Protein AF-A0A921AXF1-F1 (afdb_monomer_lite)

Foldseek 3Di:
DVLVVLVVLLVLLLVQLAVDFDKFFFADLVRDTHFIWTWHQDVNWTWIAGPVRDTQDIHDSVLSVQLVVVLVCVNVVDDCLVVNCVSGVCCRVVNRSSCVRPVVVVCVVVVPPDDD

pLDDT: mean 80.44, std 13.71, range [34.41, 91.25]

Radius of gyration: 13.66 Å; chains: 1; bounding box: 32×37×26 Å

Sequence (116 aa):
METQELREIWNEIKKFVELNPGWYRTRLKDGQSGVPFKAENIRGRIRITIRSGKIIGYLKDDDFLALYPLYLRREKGEAVSGEAGKVNWRPIYFWGLIFWAYVRKRKPEMQAASPC

Secondary structure (DSSP, 8-state):
-HHHHHHHHHHHHHHHHHHS-EEEEEE-TTS-EEEEEEEEEETTEEEEEETTS-EEEEE-HHHHHHHHHHHHHHHTT---HHHHHHH-S-HHHHHHHHIIIIIHHH-GGGGSS---

Organism: NCBI:txid1903261

Structure (mmCIF, N/CA/C/O backbone):
data_AF-A0A921AXF1-F1
#
_entry.id   AF-A0A921AXF1-F1
#
loop_
_atom_site.group_PDB
_atom_site.id
_atom_site.type_sym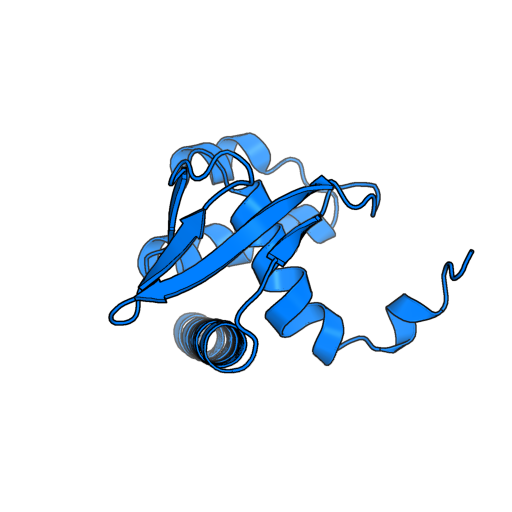bol
_atom_site.label_atom_id
_atom_site.label_alt_id
_atom_site.label_comp_id
_atom_site.label_asym_id
_atom_site.label_entity_id
_atom_site.label_seq_id
_atom_site.pdbx_PDB_ins_code
_atom_site.Cartn_x
_atom_site.Cartn_y
_atom_site.Cartn_z
_atom_site.occupancy
_atom_site.B_iso_or_equiv
_atom_site.auth_seq_id
_atom_site.auth_comp_id
_atom_site.auth_asym_id
_atom_site.auth_atom_id
_atom_site.pdbx_PDB_model_num
ATOM 1 N N . MET A 1 1 ? 16.218 -7.119 12.708 1.00 53.62 1 MET A N 1
ATOM 2 C CA . MET A 1 1 ? 15.657 -5.836 13.191 1.00 53.62 1 MET A CA 1
ATOM 3 C C . MET A 1 1 ? 14.727 -5.184 12.165 1.00 53.62 1 MET A C 1
ATOM 5 O O . MET A 1 1 ? 13.680 -4.719 12.587 1.00 53.62 1 MET A O 1
ATOM 9 N N . GLU A 1 2 ? 15.002 -5.234 10.852 1.00 62.53 2 GLU A N 1
ATOM 10 C CA . GLU A 1 2 ? 14.149 -4.611 9.808 1.00 62.53 2 GLU A CA 1
ATOM 11 C C . GLU A 1 2 ? 12.675 -5.060 9.792 1.00 62.53 2 GLU A C 1
ATOM 13 O O . GLU A 1 2 ? 11.786 -4.263 9.514 1.00 62.53 2 GLU A O 1
ATOM 18 N N . THR A 1 3 ? 12.362 -6.313 10.129 1.00 76.50 3 THR A N 1
ATOM 19 C CA . THR A 1 3 ? 10.979 -6.821 10.048 1.00 76.50 3 THR A CA 1
ATOM 20 C C . THR A 1 3 ? 10.027 -6.164 11.056 1.00 76.50 3 THR A C 1
ATOM 22 O O . THR A 1 3 ? 8.830 -6.083 10.791 1.00 76.50 3 THR A O 1
ATOM 25 N N . GLN A 1 4 ? 10.533 -5.702 12.204 1.00 83.50 4 GLN A N 1
ATOM 26 C CA . GLN A 1 4 ? 9.708 -5.094 13.254 1.00 83.50 4 GLN A CA 1
ATOM 27 C C . GLN A 1 4 ? 9.253 -3.686 12.846 1.00 83.50 4 GLN A C 1
ATOM 29 O O . GLN A 1 4 ? 8.059 -3.400 12.870 1.00 83.50 4 GLN A O 1
ATOM 34 N N . GLU A 1 5 ? 10.182 -2.851 12.376 1.00 85.44 5 GLU A N 1
ATOM 35 C CA . GLU A 1 5 ? 9.889 -1.495 11.894 1.00 85.44 5 GLU A CA 1
ATOM 36 C C . GLU A 1 5 ? 8.921 -1.524 10.702 1.00 85.44 5 GLU A C 1
ATOM 38 O O . GLU A 1 5 ? 7.942 -0.781 10.657 1.00 85.44 5 GLU A O 1
ATOM 43 N N . LEU A 1 6 ? 9.120 -2.453 9.761 1.00 85.25 6 LEU A N 1
ATOM 44 C CA . LEU A 1 6 ? 8.203 -2.625 8.634 1.00 85.25 6 LEU A CA 1
ATOM 45 C C . LEU A 1 6 ? 6.782 -2.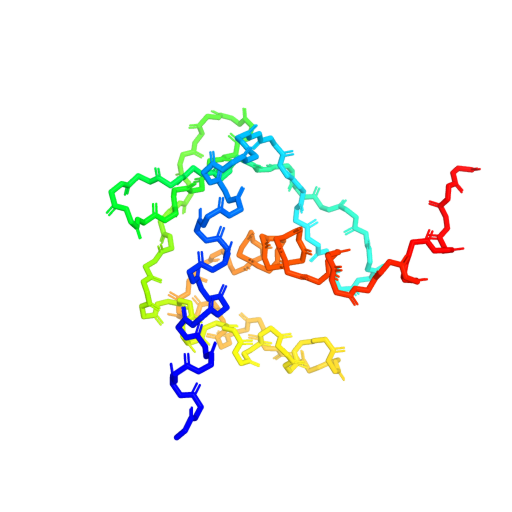983 9.090 1.00 85.25 6 LEU A C 1
ATOM 47 O O . LEU A 1 6 ? 5.808 -2.464 8.546 1.00 85.25 6 LEU A O 1
ATOM 51 N N . ARG A 1 7 ? 6.639 -3.837 10.109 1.00 87.06 7 ARG A N 1
ATOM 52 C CA . ARG A 1 7 ? 5.324 -4.178 10.673 1.00 87.06 7 ARG A CA 1
ATOM 53 C C . ARG A 1 7 ? 4.655 -2.976 11.331 1.00 87.06 7 ARG A C 1
ATOM 55 O O . ARG A 1 7 ? 3.446 -2.816 11.187 1.00 87.06 7 ARG A O 1
ATOM 62 N N . GLU A 1 8 ? 5.415 -2.124 12.009 1.00 88.88 8 GLU A N 1
ATOM 63 C CA . GLU A 1 8 ? 4.896 -0.886 12.599 1.00 88.88 8 GLU A CA 1
ATOM 64 C C . GLU A 1 8 ? 4.387 0.074 11.523 1.00 88.88 8 GLU A C 1
ATOM 66 O O . GLU A 1 8 ? 3.236 0.507 11.589 1.00 88.88 8 GLU A O 1
ATOM 71 N N . ILE A 1 9 ? 5.176 0.306 10.470 1.00 87.62 9 ILE A N 1
ATOM 72 C CA . ILE A 1 9 ? 4.767 1.124 9.318 1.00 87.62 9 ILE A CA 1
ATOM 73 C C . ILE A 1 9 ? 3.502 0.547 8.674 1.00 87.62 9 ILE A C 1
ATOM 75 O O . ILE A 1 9 ? 2.573 1.282 8.335 1.00 87.62 9 ILE A O 1
ATOM 79 N N . TRP A 1 10 ? 3.425 -0.777 8.526 1.00 89.19 10 TRP A N 1
ATOM 80 C CA . TRP A 1 10 ? 2.243 -1.410 7.956 1.00 89.19 10 TRP A CA 1
ATOM 81 C C . TRP A 1 10 ? 0.997 -1.216 8.821 1.00 89.19 10 TRP A C 1
ATOM 83 O O . TRP A 1 10 ? -0.071 -0.880 8.307 1.00 89.19 10 TRP A O 1
ATOM 93 N N . ASN A 1 11 ? 1.135 -1.364 10.139 1.00 89.50 11 ASN A N 1
ATOM 94 C CA . ASN A 1 11 ? 0.058 -1.114 11.090 1.00 89.50 11 ASN A CA 1
ATOM 95 C C . ASN A 1 11 ? -0.395 0.353 11.068 1.00 89.50 11 ASN A C 1
ATOM 97 O O . ASN A 1 11 ? -1.599 0.618 11.103 1.00 89.50 11 ASN A O 1
ATOM 101 N N . GLU A 1 12 ? 0.530 1.307 10.937 1.00 88.75 12 GLU A N 1
ATOM 102 C CA . GLU A 1 12 ? 0.191 2.721 10.750 1.00 88.75 12 GLU A CA 1
ATOM 103 C C . GLU A 1 12 ? -0.621 2.949 9.472 1.00 88.75 12 GLU A C 1
ATOM 105 O O . GLU A 1 12 ? -1.611 3.684 9.497 1.00 88.75 12 GLU A O 1
ATOM 110 N N . ILE A 1 13 ? -0.249 2.297 8.366 1.00 88.44 13 ILE A N 1
ATOM 111 C CA . ILE A 1 13 ? -0.987 2.389 7.102 1.00 88.44 13 ILE A CA 1
ATOM 112 C C . ILE A 1 13 ? -2.389 1.795 7.248 1.00 88.44 13 ILE A C 1
ATOM 114 O O . ILE A 1 13 ? -3.362 2.426 6.830 1.00 88.44 13 ILE A O 1
ATOM 118 N N . LYS A 1 14 ? -2.523 0.624 7.882 1.00 89.50 14 LYS A N 1
ATOM 119 C CA . LYS A 1 14 ? -3.830 0.009 8.159 1.00 89.50 14 LYS A CA 1
ATOM 120 C C . LYS A 1 14 ? -4.726 0.935 8.974 1.00 89.50 14 LYS A C 1
ATOM 122 O O . LYS A 1 14 ? -5.859 1.193 8.570 1.00 89.50 14 LYS A O 1
ATOM 127 N N . LYS A 1 15 ? -4.191 1.491 10.062 1.00 89.75 15 LYS A N 1
ATOM 128 C CA . LYS A 1 15 ? -4.895 2.448 10.922 1.00 89.75 15 LYS A CA 1
ATOM 129 C C . LYS A 1 15 ? -5.250 3.732 10.172 1.00 89.75 15 LYS A C 1
ATOM 131 O O . LYS A 1 15 ? -6.332 4.277 10.353 1.00 89.75 15 LYS A O 1
ATOM 136 N N . PHE A 1 16 ? -4.366 4.224 9.304 1.00 88.56 16 PHE A N 1
ATOM 137 C CA . PHE A 1 16 ? -4.652 5.389 8.470 1.00 88.56 16 PHE A CA 1
ATOM 138 C C . PHE A 1 16 ? -5.841 5.137 7.541 1.00 88.56 16 PHE A C 1
ATOM 140 O O . PHE A 1 16 ? -6.730 5.982 7.483 1.00 88.56 16 PHE A O 1
ATOM 147 N N . VAL A 1 17 ? -5.870 3.989 6.857 1.00 88.69 17 VAL A N 1
ATOM 148 C CA . VAL A 1 17 ? -6.970 3.614 5.955 1.00 88.69 17 VAL A CA 1
ATOM 149 C C . VAL A 1 17 ? -8.287 3.450 6.717 1.00 88.69 17 VAL A C 1
ATOM 151 O O . VAL A 1 17 ? -9.323 3.883 6.223 1.00 88.69 17 VAL A O 1
ATOM 154 N N . GLU A 1 18 ? -8.258 2.871 7.920 1.00 89.25 18 GLU A N 1
ATOM 155 C CA . GLU A 1 18 ? -9.442 2.764 8.789 1.00 89.25 18 GLU A CA 1
ATOM 156 C C . GLU A 1 18 ? -9.986 4.134 9.208 1.00 89.25 18 GLU A C 1
ATOM 158 O O . GLU A 1 18 ? -11.193 4.3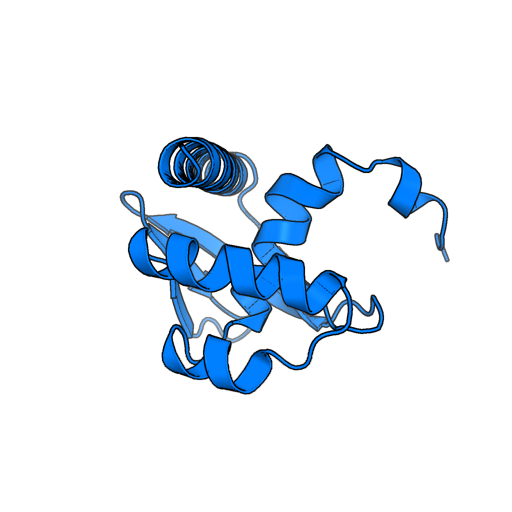55 9.170 1.00 89.25 18 GLU A O 1
ATOM 163 N N . LEU A 1 19 ? -9.102 5.062 9.583 1.00 86.56 19 LEU A N 1
ATOM 164 C CA . LEU A 1 19 ? -9.489 6.387 10.075 1.00 86.56 19 LEU A CA 1
ATOM 165 C C . LEU A 1 19 ? -9.810 7.393 8.963 1.00 86.56 19 LEU A C 1
ATOM 167 O O . LEU A 1 19 ? -10.455 8.403 9.227 1.00 86.56 19 LEU A O 1
ATOM 171 N N . ASN A 1 20 ? -9.342 7.159 7.736 1.00 84.06 20 ASN A N 1
ATOM 172 C CA . ASN A 1 20 ? -9.486 8.093 6.617 1.00 84.06 20 ASN A CA 1
ATOM 173 C C . ASN A 1 20 ? -10.134 7.402 5.413 1.00 84.06 20 ASN A C 1
ATOM 175 O O . ASN A 1 20 ? -9.512 7.354 4.347 1.00 84.06 20 ASN A O 1
ATOM 179 N N . PRO A 1 21 ? -11.355 6.852 5.542 1.00 77.31 21 PRO A N 1
ATOM 180 C CA . PRO A 1 21 ? -12.014 6.180 4.433 1.00 77.31 21 PRO A CA 1
ATOM 181 C C . PRO A 1 21 ? -12.226 7.169 3.284 1.00 77.31 21 PRO A C 1
ATOM 183 O O . PRO A 1 21 ? -12.773 8.255 3.469 1.00 77.31 21 PRO A O 1
ATOM 186 N N . GLY A 1 22 ? -11.799 6.810 2.075 1.00 82.25 22 GLY A N 1
ATOM 187 C CA . GLY A 1 22 ? -11.932 7.736 0.960 1.00 82.25 22 GLY A CA 1
ATOM 188 C C . GLY A 1 22 ? -11.193 7.344 -0.305 1.00 82.25 22 GLY A C 1
ATOM 189 O O . GLY A 1 22 ? -10.666 6.239 -0.450 1.00 82.25 22 GLY A O 1
ATOM 190 N N . TRP A 1 23 ? -11.200 8.288 -1.242 1.00 85.69 23 TRP A N 1
ATOM 191 C CA . TRP A 1 23 ? -10.487 8.189 -2.506 1.00 85.69 23 TRP A CA 1
ATOM 192 C C . TRP A 1 23 ? -9.117 8.847 -2.391 1.00 85.69 23 TRP A C 1
ATOM 194 O O . TRP A 1 23 ? -8.993 10.026 -2.074 1.00 85.69 23 TRP A O 1
ATOM 204 N N . TYR A 1 24 ? -8.100 8.079 -2.731 1.00 86.75 24 TYR A N 1
ATOM 205 C CA . TYR A 1 24 ? -6.717 8.490 -2.868 1.00 86.75 24 TYR A CA 1
ATOM 206 C C . TYR A 1 24 ? -6.348 8.575 -4.346 1.00 86.75 24 TYR A C 1
ATOM 208 O O . TYR A 1 24 ? -7.105 8.167 -5.231 1.00 86.75 24 TYR A O 1
ATOM 216 N N . ARG A 1 25 ? -5.148 9.079 -4.624 1.00 86.19 25 ARG A N 1
ATOM 217 C CA . ARG A 1 25 ? -4.555 9.056 -5.964 1.00 86.19 25 ARG A CA 1
ATOM 218 C C . ARG A 1 25 ? -3.223 8.337 -5.936 1.00 86.19 25 ARG A C 1
ATOM 220 O O . ARG A 1 25 ? -2.463 8.484 -4.980 1.00 86.19 25 ARG A O 1
ATOM 227 N N . THR A 1 26 ? -2.938 7.541 -6.961 1.00 86.12 26 THR A N 1
ATOM 228 C CA . THR A 1 26 ? -1.609 6.938 -7.093 1.00 86.12 26 THR A CA 1
ATOM 229 C C . THR A 1 26 ? -0.550 8.018 -7.288 1.00 86.12 26 THR A C 1
ATOM 231 O O . THR A 1 26 ? -0.862 9.100 -7.782 1.00 86.12 26 THR A O 1
ATOM 234 N N . ARG A 1 27 ? 0.711 7.715 -6.975 1.00 76.88 27 ARG A N 1
ATOM 235 C CA . ARG A 1 27 ? 1.828 8.641 -7.198 1.00 76.88 27 ARG A CA 1
ATOM 236 C C . ARG A 1 27 ? 2.740 8.130 -8.309 1.00 76.88 27 ARG A C 1
ATOM 238 O O . ARG A 1 27 ? 3.351 7.063 -8.175 1.00 76.88 27 ARG A O 1
ATOM 245 N N . LEU A 1 28 ? 2.812 8.878 -9.408 1.00 70.25 28 LEU A N 1
ATOM 246 C CA . LEU A 1 28 ? 3.754 8.613 -10.497 1.00 70.25 28 LEU A CA 1
ATOM 247 C C . LEU A 1 28 ? 5.172 9.037 -10.091 1.00 70.25 28 LEU A C 1
ATOM 249 O O . LEU A 1 28 ? 5.355 9.712 -9.080 1.00 70.25 28 LEU A O 1
ATOM 253 N N . LYS A 1 29 ? 6.180 8.574 -10.842 1.00 64.25 29 LYS A N 1
ATOM 254 C CA . LYS A 1 29 ? 7.597 8.837 -10.530 1.00 64.25 29 LYS A CA 1
ATOM 255 C C . LYS A 1 29 ? 7.902 10.342 -10.564 1.00 64.25 29 LYS A C 1
ATOM 257 O O . LYS A 1 29 ? 8.651 10.823 -9.727 1.00 64.25 29 LYS A O 1
ATOM 262 N N . ASP A 1 30 ? 7.211 11.078 -11.428 1.00 65.88 30 ASP A N 1
ATOM 263 C CA . ASP A 1 30 ? 7.423 12.513 -11.658 1.00 65.88 30 ASP A CA 1
ATOM 264 C C . ASP A 1 30 ? 6.604 13.403 -10.704 1.00 65.88 30 ASP A C 1
ATOM 266 O O . ASP A 1 30 ? 6.287 14.546 -11.013 1.00 65.88 30 ASP A O 1
ATOM 270 N N . GLY A 1 31 ? 6.151 12.859 -9.568 1.00 59.44 31 GLY A N 1
ATOM 271 C CA . GLY A 1 31 ? 5.321 13.584 -8.597 1.00 59.44 31 GLY A CA 1
ATOM 272 C C . GLY A 1 31 ? 3.871 13.815 -9.036 1.00 59.44 31 GLY A C 1
ATOM 273 O O . GLY A 1 31 ? 3.042 14.210 -8.217 1.00 59.44 31 GLY A O 1
ATOM 274 N N . GLN A 1 32 ? 3.524 13.501 -10.287 1.00 65.56 32 GLN A N 1
ATOM 275 C CA . GLN A 1 32 ? 2.160 13.640 -10.781 1.00 65.56 32 GLN A CA 1
ATOM 276 C C . GLN A 1 32 ? 1.186 12.706 -10.052 1.00 65.56 32 GLN A C 1
ATOM 278 O O . GLN A 1 32 ? 1.434 11.511 -9.836 1.00 65.56 32 GLN A O 1
ATOM 283 N N . SER A 1 33 ? 0.032 13.278 -9.707 1.00 69.50 33 SER A N 1
ATOM 284 C CA . SER A 1 33 ? -1.125 12.538 -9.217 1.00 69.50 33 SER A CA 1
ATOM 285 C C . SER A 1 33 ? -1.698 11.683 -10.341 1.00 69.50 33 SER A C 1
ATOM 287 O O . SER A 1 33 ? -2.178 12.203 -11.342 1.00 69.50 33 SER A O 1
ATOM 289 N N . GLY A 1 34 ? -1.655 10.368 -10.160 1.00 79.50 34 GLY A N 1
ATOM 290 C CA . GLY A 1 34 ? -2.168 9.409 -11.127 1.00 79.50 34 GLY A CA 1
ATOM 291 C C . GLY A 1 34 ? -3.616 9.004 -10.856 1.00 79.50 34 GLY A C 1
ATOM 292 O O . GLY A 1 34 ? -4.473 9.797 -10.464 1.00 79.50 34 GLY A O 1
ATOM 293 N N . VAL A 1 35 ? -3.891 7.723 -11.076 1.00 84.56 35 VAL A N 1
ATOM 294 C CA . VAL A 1 35 ? -5.237 7.152 -11.091 1.00 84.56 35 VAL A CA 1
ATOM 295 C C . VAL A 1 35 ? -5.878 7.212 -9.694 1.00 84.56 35 VAL A C 1
ATOM 297 O O . VAL A 1 35 ? -5.235 6.855 -8.703 1.00 84.56 35 VAL A O 1
ATOM 300 N N . PRO A 1 36 ? -7.151 7.630 -9.581 1.00 88.19 36 PRO A N 1
ATOM 301 C CA . PRO A 1 36 ? -7.874 7.585 -8.319 1.00 88.19 36 PRO A CA 1
ATOM 302 C C . PRO A 1 36 ? -8.191 6.145 -7.899 1.00 88.19 36 PRO A C 1
ATOM 304 O O . PRO A 1 36 ? -8.609 5.320 -8.717 1.00 88.19 36 PRO A O 1
ATOM 307 N N . PHE A 1 37 ? -8.053 5.858 -6.609 1.00 90.25 37 PHE A N 1
ATOM 308 C CA . PHE A 1 37 ? -8.396 4.570 -6.014 1.00 90.25 37 PHE A CA 1
ATOM 309 C C . PHE A 1 37 ? -8.948 4.736 -4.604 1.00 90.25 37 PHE A C 1
ATOM 311 O O . PHE A 1 37 ? -8.567 5.649 -3.884 1.00 90.25 37 PHE A O 1
ATOM 318 N N . LYS A 1 38 ? -9.828 3.834 -4.197 1.00 91.12 38 LYS A N 1
ATOM 319 C CA . LYS A 1 38 ? -10.294 3.685 -2.825 1.00 91.12 38 LYS A CA 1
ATOM 320 C C . LYS A 1 38 ? -9.468 2.595 -2.154 1.00 91.12 38 LYS A C 1
ATOM 322 O O . LYS A 1 38 ? -9.237 1.552 -2.771 1.00 91.12 38 LYS A O 1
ATOM 327 N N . ALA A 1 39 ? -9.041 2.833 -0.920 1.00 90.56 39 ALA A N 1
ATOM 328 C CA . ALA A 1 39 ? -8.469 1.799 -0.066 1.00 90.56 39 ALA A CA 1
ATOM 329 C C . ALA A 1 39 ? -9.361 1.604 1.157 1.00 90.56 39 ALA A C 1
ATOM 331 O O . ALA A 1 39 ? -9.850 2.576 1.727 1.00 90.56 39 ALA A O 1
ATOM 332 N N . GLU A 1 40 ? -9.591 0.351 1.531 1.00 90.88 40 GLU A N 1
ATOM 333 C CA . GLU A 1 40 ? -10.438 -0.017 2.664 1.00 90.88 40 GLU A CA 1
ATOM 334 C C . GLU A 1 40 ? -9.762 -1.143 3.437 1.00 90.88 40 GLU A C 1
ATOM 336 O O . GLU A 1 40 ? -9.299 -2.112 2.834 1.00 90.88 40 GLU A O 1
ATOM 341 N N . ASN A 1 41 ? -9.713 -1.042 4.763 1.00 89.44 41 ASN A N 1
ATOM 342 C CA . ASN A 1 41 ? -9.237 -2.140 5.591 1.00 89.44 41 ASN A CA 1
ATOM 343 C C . ASN A 1 41 ? -10.392 -3.108 5.861 1.00 89.44 41 ASN A C 1
ATOM 345 O O . ASN A 1 41 ? -11.369 -2.770 6.522 1.00 89.44 41 ASN A O 1
ATOM 349 N N . ILE A 1 42 ? -10.279 -4.318 5.322 1.00 87.06 42 ILE A N 1
ATOM 350 C CA . ILE A 1 42 ? -11.258 -5.388 5.464 1.00 87.06 42 ILE A CA 1
ATOM 351 C C . ILE A 1 42 ? -10.571 -6.553 6.173 1.00 87.06 42 ILE A C 1
ATOM 353 O O . ILE A 1 42 ? -9.773 -7.271 5.569 1.00 87.06 42 ILE A O 1
ATOM 357 N N . ARG A 1 43 ? -10.897 -6.754 7.457 1.00 84.25 43 ARG A N 1
ATOM 358 C CA . ARG A 1 43 ? -10.356 -7.847 8.290 1.00 84.25 43 ARG A CA 1
ATOM 359 C C . ARG A 1 43 ? -8.818 -7.906 8.272 1.00 84.25 43 ARG A C 1
ATOM 361 O O . ARG A 1 43 ? -8.233 -8.976 8.116 1.00 84.25 43 ARG A O 1
ATOM 368 N N . GLY A 1 44 ? -8.164 -6.748 8.368 1.00 81.69 44 GLY A N 1
ATOM 369 C CA . GLY A 1 44 ? -6.704 -6.639 8.405 1.00 81.69 44 GLY A CA 1
ATOM 370 C C . GLY A 1 44 ? -6.013 -6.685 7.040 1.00 81.69 44 GLY A C 1
ATOM 371 O O . GLY A 1 44 ? -4.783 -6.675 7.003 1.00 81.69 44 GLY A O 1
ATOM 372 N N . ARG A 1 45 ? -6.766 -6.722 5.931 1.00 85.62 45 ARG A N 1
ATOM 373 C CA . ARG A 1 45 ? -6.253 -6.652 4.552 1.00 85.62 45 ARG A CA 1
ATOM 374 C C . ARG A 1 45 ? -6.718 -5.369 3.888 1.00 85.62 45 ARG A C 1
ATOM 376 O O . ARG A 1 45 ? -7.888 -5.009 3.999 1.00 85.62 45 ARG A O 1
ATOM 383 N N . ILE A 1 46 ? -5.845 -4.723 3.121 1.00 89.75 46 ILE A N 1
ATOM 384 C CA . ILE A 1 46 ? -6.230 -3.506 2.404 1.00 89.75 46 ILE A CA 1
ATOM 385 C C . ILE A 1 46 ? -6.807 -3.868 1.042 1.00 89.75 46 ILE A C 1
ATOM 387 O O . ILE A 1 46 ? -6.088 -4.286 0.140 1.00 89.75 46 ILE A O 1
ATOM 391 N N . ARG A 1 47 ? -8.115 -3.693 0.877 1.00 90.88 47 ARG A N 1
ATOM 392 C CA . ARG A 1 47 ? -8.805 -3.806 -0.407 1.00 90.88 47 ARG A CA 1
ATOM 393 C C . ARG A 1 47 ? -8.597 -2.531 -1.214 1.00 90.88 47 ARG A C 1
ATOM 395 O O . ARG A 1 47 ? -8.844 -1.442 -0.704 1.00 90.88 47 ARG A O 1
ATOM 402 N N . ILE A 1 48 ? -8.219 -2.672 -2.484 1.00 89.88 48 ILE A N 1
ATOM 403 C CA . ILE A 1 48 ? -8.081 -1.557 -3.425 1.00 89.88 48 ILE A CA 1
ATOM 404 C C . ILE A 1 48 ? -9.161 -1.643 -4.507 1.00 89.88 48 ILE A C 1
ATOM 406 O O . ILE A 1 48 ? -9.295 -2.655 -5.204 1.00 89.88 48 ILE A O 1
ATOM 410 N N . THR A 1 49 ? -9.891 -0.544 -4.691 1.00 90.81 49 THR A N 1
ATOM 411 C CA . THR A 1 49 ? -10.974 -0.412 -5.676 1.00 90.81 49 THR A CA 1
ATOM 412 C C . THR A 1 49 ? -10.740 0.826 -6.549 1.00 90.81 49 THR A C 1
ATOM 414 O O . THR A 1 49 ? -10.348 1.871 -6.043 1.00 90.81 49 THR A O 1
ATOM 417 N N . ILE A 1 50 ? -10.965 0.748 -7.863 1.00 88.81 50 ILE A N 1
ATOM 418 C CA . ILE A 1 50 ? -10.874 1.909 -8.782 1.00 88.81 50 ILE A CA 1
ATOM 419 C C . ILE A 1 50 ? -12.241 2.525 -9.073 1.00 88.81 50 ILE A C 1
ATOM 421 O O . ILE A 1 50 ? -13.267 1.938 -8.751 1.00 88.81 50 ILE A O 1
ATOM 425 N N . ARG A 1 51 ? -12.265 3.710 -9.707 1.00 83.31 51 ARG A N 1
ATOM 426 C CA . ARG A 1 51 ? -13.494 4.485 -9.992 1.00 83.31 51 ARG A CA 1
ATOM 427 C C . ARG A 1 51 ? -14.597 3.724 -10.723 1.00 83.31 51 ARG A C 1
ATOM 429 O O . ARG A 1 51 ? -15.757 4.037 -10.509 1.00 83.31 51 ARG A O 1
ATOM 436 N N . SER A 1 52 ? -14.262 2.710 -11.517 1.00 84.38 52 SER A N 1
ATOM 437 C CA . SER A 1 52 ? -15.258 1.837 -12.149 1.00 84.38 52 SER A CA 1
ATOM 438 C C . SER A 1 52 ? -15.942 0.860 -11.179 1.00 84.38 52 SER A C 1
ATOM 440 O O . SER A 1 52 ? -16.675 -0.016 -11.618 1.00 84.38 52 SER A O 1
ATOM 442 N N . GLY A 1 53 ? -15.650 0.927 -9.875 1.00 79.50 53 GLY A N 1
ATOM 443 C CA . GLY A 1 53 ? -16.107 -0.040 -8.872 1.00 79.50 53 GLY A CA 1
ATOM 444 C C . GLY A 1 53 ? -15.346 -1.369 -8.907 1.00 79.50 53 GLY A C 1
ATOM 445 O O . GLY A 1 53 ? -15.531 -2.211 -8.028 1.00 79.50 53 GLY A O 1
ATOM 446 N N . LYS A 1 54 ? -14.446 -1.562 -9.883 1.00 86.81 54 LYS A N 1
ATOM 447 C CA . LYS A 1 54 ? -13.647 -2.782 -10.014 1.00 86.81 54 LYS A CA 1
ATOM 448 C C . LYS A 1 54 ? -12.643 -2.897 -8.870 1.00 86.81 54 LYS A C 1
ATOM 450 O O . LYS A 1 54 ? -11.816 -2.007 -8.652 1.00 86.81 54 LYS A O 1
ATOM 455 N N . ILE A 1 55 ? -12.681 -4.037 -8.187 1.00 85.25 55 ILE A N 1
ATOM 456 C CA . ILE A 1 55 ? -11.648 -4.445 -7.236 1.00 85.25 55 ILE A CA 1
ATOM 457 C C . ILE A 1 55 ? -10.426 -4.860 -8.045 1.00 85.25 55 ILE A C 1
ATOM 459 O O . ILE A 1 55 ? -10.517 -5.719 -8.922 1.00 85.25 55 ILE A O 1
ATOM 463 N N . ILE A 1 56 ? -9.290 -4.232 -7.769 1.00 83.50 56 ILE A N 1
ATOM 464 C CA . ILE A 1 56 ? -8.029 -4.529 -8.460 1.00 83.50 56 ILE A CA 1
ATOM 465 C C . ILE A 1 56 ? -7.084 -5.385 -7.624 1.00 83.50 56 ILE A C 1
ATOM 467 O O . ILE A 1 56 ? -6.152 -5.956 -8.181 1.00 83.50 56 ILE A O 1
ATOM 471 N N . GLY A 1 57 ? -7.339 -5.518 -6.324 1.00 84.56 57 GLY A N 1
ATOM 472 C CA . GLY A 1 57 ? -6.629 -6.471 -5.487 1.00 84.56 57 GLY A CA 1
ATOM 473 C C . GLY A 1 57 ? -6.774 -6.200 -4.000 1.00 84.56 57 GLY A C 1
ATOM 474 O O . GLY A 1 57 ? -7.435 -5.250 -3.571 1.00 84.56 57 GLY A O 1
ATOM 475 N N . TYR A 1 58 ? -6.112 -7.055 -3.232 1.00 86.56 58 TYR A N 1
ATOM 476 C CA . TYR A 1 58 ? -5.918 -6.907 -1.799 1.00 86.56 58 TYR A CA 1
ATOM 477 C C . TYR A 1 58 ? -4.423 -6.839 -1.535 1.00 86.56 58 TYR A C 1
ATOM 479 O O . TYR A 1 58 ? -3.675 -7.608 -2.135 1.00 86.56 58 TYR A O 1
ATOM 487 N N . LEU A 1 59 ? -4.004 -5.952 -0.640 1.00 86.69 59 LEU A N 1
ATOM 488 C CA . LEU A 1 59 ? -2.661 -5.975 -0.098 1.00 86.69 59 LEU A CA 1
ATOM 489 C C . LEU A 1 59 ? -2.647 -6.792 1.190 1.00 86.69 59 LEU A C 1
ATOM 491 O O . LEU A 1 59 ? -3.365 -6.471 2.147 1.00 86.69 59 LEU A O 1
ATOM 495 N N . LYS A 1 60 ? -1.849 -7.858 1.176 1.00 87.75 60 LYS A N 1
ATOM 496 C CA . LYS A 1 60 ? -1.565 -8.698 2.338 1.00 87.75 60 LYS A CA 1
ATOM 497 C C . LYS A 1 60 ? -0.303 -8.211 3.048 1.00 87.75 60 LYS A C 1
ATOM 499 O O . LYS A 1 60 ? 0.449 -7.395 2.522 1.00 87.75 60 LYS A O 1
ATOM 504 N N . ASP A 1 61 ? -0.070 -8.754 4.234 1.00 87.19 61 ASP A N 1
ATOM 505 C CA . ASP A 1 61 ? 1.088 -8.407 5.057 1.00 87.19 61 ASP A CA 1
ATOM 506 C C . ASP A 1 61 ? 2.405 -8.765 4.356 1.00 87.19 61 ASP A C 1
ATOM 508 O O . ASP A 1 61 ? 3.304 -7.932 4.289 1.00 87.19 61 ASP A O 1
ATOM 512 N N . ASP A 1 62 ? 2.485 -9.940 3.730 1.00 87.00 62 ASP A N 1
ATOM 513 C CA . ASP A 1 62 ? 3.684 -10.358 2.990 1.00 87.00 62 ASP A CA 1
ATOM 514 C C . ASP A 1 62 ? 3.936 -9.488 1.748 1.00 87.00 62 ASP A C 1
ATOM 516 O O . ASP A 1 62 ? 5.078 -9.122 1.463 1.00 87.00 62 ASP A O 1
ATOM 520 N N . ASP A 1 63 ? 2.867 -9.079 1.050 1.00 87.88 63 ASP A N 1
ATOM 521 C CA . ASP A 1 63 ? 2.973 -8.180 -0.104 1.00 87.88 63 ASP A CA 1
ATOM 522 C C . ASP A 1 63 ? 3.544 -6.822 0.322 1.00 87.88 63 ASP A C 1
ATOM 524 O O . ASP A 1 63 ? 4.374 -6.248 -0.382 1.00 87.88 63 ASP A O 1
ATOM 528 N N . PHE A 1 64 ? 3.122 -6.305 1.484 1.00 87.94 64 PHE A N 1
ATOM 529 C CA . PHE A 1 64 ? 3.666 -5.070 2.043 1.00 87.94 64 PHE A CA 1
ATOM 530 C C . PHE A 1 64 ? 5.169 -5.198 2.305 1.00 87.94 64 PHE A C 1
ATOM 532 O O . PHE A 1 64 ? 5.944 -4.347 1.862 1.00 87.94 64 PHE A O 1
ATOM 539 N N . LEU A 1 65 ? 5.577 -6.263 3.002 1.00 88.00 65 LEU A N 1
ATOM 540 C CA . LEU A 1 65 ? 6.973 -6.486 3.382 1.00 88.00 65 LEU A CA 1
ATOM 541 C C . LEU A 1 65 ? 7.8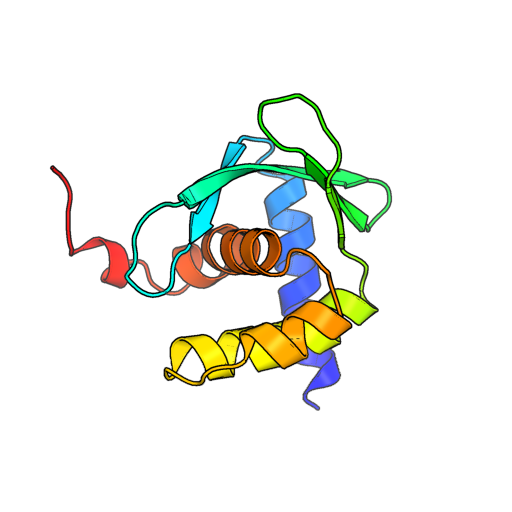85 -6.593 2.156 1.00 88.00 65 LEU A C 1
ATOM 543 O O . LEU A 1 65 ? 9.007 -6.093 2.186 1.00 88.00 65 LEU A O 1
ATOM 547 N N . ALA A 1 66 ? 7.394 -7.182 1.066 1.00 89.38 66 ALA A N 1
ATOM 548 C CA . ALA A 1 66 ? 8.136 -7.291 -0.185 1.00 89.38 66 ALA A CA 1
ATOM 549 C C . ALA A 1 66 ? 8.120 -5.993 -1.018 1.00 89.38 66 ALA A C 1
ATOM 551 O O . ALA A 1 66 ? 9.111 -5.660 -1.668 1.00 89.38 66 ALA A O 1
ATOM 552 N N . LEU A 1 67 ? 7.024 -5.227 -1.010 1.00 89.44 67 LEU A N 1
ATOM 553 C CA . LEU A 1 67 ? 6.895 -4.021 -1.836 1.00 89.44 67 LEU A CA 1
ATOM 554 C C . LEU A 1 67 ? 7.471 -2.754 -1.194 1.00 89.44 67 LEU A C 1
ATOM 556 O O . LEU A 1 67 ? 7.830 -1.826 -1.924 1.00 89.44 67 LEU A O 1
ATOM 560 N N . TYR A 1 68 ? 7.530 -2.658 0.135 1.00 89.12 68 TYR A N 1
ATOM 561 C CA . TYR A 1 68 ? 8.015 -1.450 0.809 1.00 89.12 68 TYR A CA 1
ATOM 562 C C . TYR A 1 68 ? 9.511 -1.168 0.553 1.00 89.12 68 TYR A C 1
ATOM 564 O O . TYR A 1 68 ? 9.841 -0.034 0.201 1.00 89.12 68 TYR A O 1
ATOM 572 N N . PRO A 1 69 ? 10.429 -2.154 0.596 1.00 90.31 69 PRO A N 1
ATOM 573 C CA . PRO A 1 69 ? 11.821 -1.932 0.193 1.00 90.31 69 PRO A CA 1
ATOM 574 C C . PRO A 1 69 ? 11.945 -1.466 -1.265 1.00 90.31 69 PRO A C 1
ATOM 576 O O . PRO A 1 69 ? 12.733 -0.572 -1.578 1.00 90.31 69 PRO A O 1
ATOM 579 N N . LEU A 1 70 ? 11.110 -2.013 -2.158 1.00 91.25 70 LEU A N 1
ATOM 580 C CA . LEU A 1 70 ? 11.052 -1.587 -3.558 1.00 91.25 70 LEU A CA 1
ATOM 581 C C . LEU A 1 70 ? 10.551 -0.143 -3.683 1.00 91.25 70 LEU A C 1
ATOM 583 O O . LEU A 1 70 ? 11.078 0.617 -4.490 1.00 91.25 70 LEU A O 1
ATOM 587 N N . TYR A 1 71 ? 9.588 0.274 -2.858 1.00 88.38 71 TYR A N 1
ATOM 588 C CA . TYR A 1 71 ? 9.167 1.673 -2.791 1.00 88.38 71 TYR A CA 1
ATOM 589 C C . TYR A 1 71 ? 10.337 2.603 -2.434 1.00 88.38 71 TYR A C 1
ATOM 591 O O . TYR A 1 71 ? 10.536 3.610 -3.108 1.00 88.38 71 TYR A O 1
ATOM 599 N N . LEU A 1 72 ? 11.157 2.253 -1.438 1.00 87.56 72 LEU A N 1
ATOM 600 C CA . LEU A 1 72 ? 12.315 3.070 -1.055 1.00 87.56 72 LEU A CA 1
ATOM 601 C C . LEU A 1 72 ? 13.359 3.167 -2.176 1.00 87.56 72 LEU A C 1
ATOM 603 O O . LEU A 1 72 ? 13.855 4.256 -2.460 1.00 87.56 72 LEU A O 1
ATOM 607 N N . ARG A 1 73 ? 13.667 2.047 -2.840 1.00 89.50 73 ARG A N 1
ATOM 608 C CA . ARG A 1 73 ? 14.563 2.009 -4.012 1.00 89.50 73 ARG A CA 1
ATOM 609 C C . ARG A 1 73 ? 14.021 2.865 -5.159 1.00 89.50 73 ARG A C 1
ATOM 611 O O . ARG A 1 73 ? 14.756 3.649 -5.757 1.00 89.50 73 ARG A O 1
ATOM 618 N N . ARG A 1 74 ? 12.710 2.800 -5.417 1.00 86.88 74 ARG A N 1
ATOM 619 C CA . ARG A 1 74 ? 12.035 3.651 -6.408 1.00 86.88 74 ARG A CA 1
ATOM 620 C C . ARG A 1 74 ? 12.195 5.137 -6.102 1.00 86.88 74 ARG A C 1
ATOM 622 O O . ARG A 1 74 ? 12.476 5.900 -7.022 1.00 86.88 74 ARG A O 1
ATOM 629 N N . GLU A 1 75 ? 12.013 5.552 -4.848 1.00 83.19 75 GLU A N 1
ATOM 630 C CA . GLU A 1 75 ? 12.167 6.960 -4.447 1.00 83.19 75 GLU A CA 1
ATOM 631 C C . GLU A 1 75 ? 13.617 7.453 -4.617 1.00 83.19 75 GLU A C 1
ATOM 633 O O . GLU A 1 75 ? 13.832 8.644 -4.820 1.00 83.19 75 GLU A O 1
ATOM 638 N N . LYS A 1 76 ? 14.609 6.549 -4.619 1.00 87.06 76 LYS A N 1
ATOM 639 C CA . LYS A 1 76 ? 16.012 6.845 -4.977 1.00 87.06 76 LYS A CA 1
ATOM 640 C C . LYS A 1 76 ? 16.272 6.876 -6.491 1.00 87.06 76 LYS A C 1
ATOM 642 O O . LYS A 1 76 ? 17.395 7.123 -6.914 1.00 87.06 76 LYS A O 1
ATOM 647 N N . GLY A 1 77 ? 15.251 6.630 -7.312 1.00 84.75 77 GLY A N 1
ATOM 648 C CA . GLY A 1 77 ? 15.323 6.674 -8.773 1.00 84.75 77 GLY A CA 1
ATOM 649 C C . GLY A 1 77 ? 15.446 5.312 -9.462 1.00 84.75 77 GLY A C 1
ATOM 650 O O . GLY A 1 77 ? 15.365 5.274 -10.694 1.00 84.75 77 GLY A O 1
ATOM 651 N N . GLU A 1 78 ? 15.562 4.209 -8.714 1.00 89.62 78 GLU A N 1
ATOM 652 C CA . GLU A 1 78 ? 15.761 2.866 -9.273 1.00 89.62 78 GLU A CA 1
ATOM 653 C C . GLU A 1 78 ? 14.534 2.338 -10.043 1.00 89.62 78 GLU A C 1
ATOM 655 O O . GLU A 1 78 ? 13.373 2.588 -9.696 1.00 89.62 78 GLU A O 1
ATOM 660 N N . ALA A 1 79 ? 14.786 1.561 -11.100 1.00 88.12 79 ALA A N 1
ATOM 661 C CA . ALA A 1 79 ? 13.759 0.958 -11.948 1.00 88.12 79 ALA A CA 1
ATOM 662 C C . ALA A 1 79 ? 13.270 -0.394 -11.388 1.00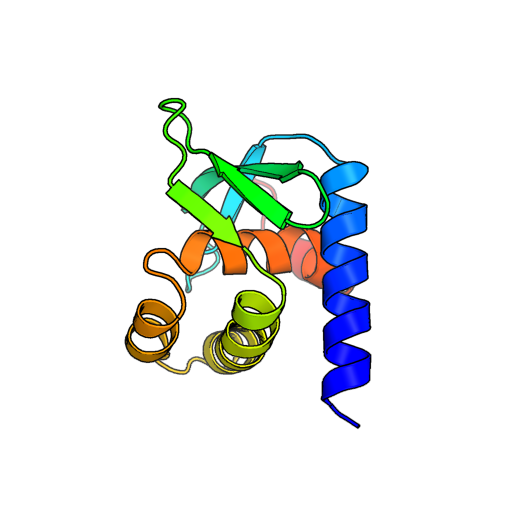 88.12 79 ALA A C 1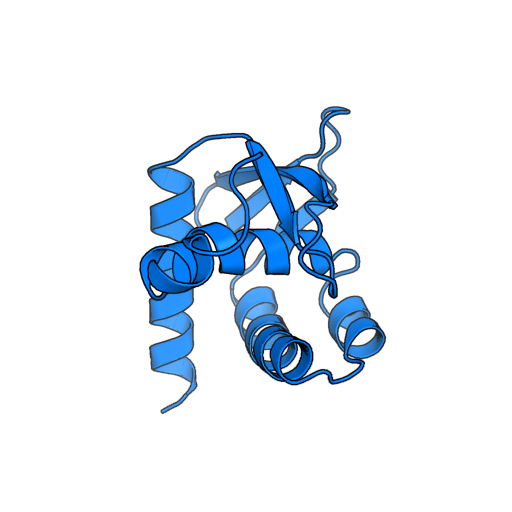
ATOM 664 O O . ALA A 1 79 ? 13.634 -1.456 -11.878 1.00 88.12 79 ALA A O 1
ATOM 665 N N . VAL A 1 80 ? 12.401 -0.357 -10.376 1.00 90.25 80 VAL A N 1
ATOM 666 C CA . VAL A 1 80 ? 11.919 -1.561 -9.658 1.00 90.25 80 VAL A CA 1
ATOM 667 C C . VAL A 1 80 ? 10.563 -2.102 -10.131 1.00 90.25 80 VAL A C 1
ATOM 669 O O . VAL A 1 80 ? 10.023 -3.037 -9.543 1.00 90.25 80 VAL A O 1
ATOM 672 N N . SER A 1 81 ? 9.964 -1.519 -11.174 1.00 84.44 81 SER A N 1
ATOM 673 C CA . SER A 1 81 ? 8.598 -1.858 -11.611 1.00 84.44 81 SER A CA 1
ATOM 674 C C . SER A 1 81 ? 8.426 -3.335 -11.983 1.00 84.44 81 SER A C 1
ATOM 676 O O . SER A 1 81 ? 7.379 -3.911 -11.699 1.00 84.44 81 SER A O 1
ATOM 678 N N . GLY A 1 82 ? 9.450 -3.956 -12.579 1.00 87.44 82 GLY A N 1
ATOM 679 C CA . GLY A 1 82 ? 9.433 -5.380 -12.927 1.00 87.44 82 GLY A CA 1
ATOM 680 C C . GLY A 1 82 ? 9.482 -6.298 -11.702 1.00 87.44 82 GLY A C 1
ATOM 681 O O . GLY A 1 82 ? 8.739 -7.273 -11.641 1.00 87.44 82 GLY A O 1
ATOM 682 N N . GLU A 1 83 ? 10.305 -5.967 -10.702 1.00 91.06 83 GLU A N 1
ATOM 683 C CA . GLU A 1 83 ? 10.373 -6.694 -9.424 1.00 91.06 83 GLU A CA 1
ATOM 684 C C . GLU A 1 83 ? 9.052 -6.561 -8.656 1.00 91.06 83 GLU A C 1
ATOM 686 O O . GLU A 1 83 ? 8.464 -7.554 -8.233 1.00 91.06 83 GLU A O 1
ATOM 691 N N . ALA A 1 84 ? 8.530 -5.336 -8.559 1.00 88.75 84 ALA A N 1
ATOM 692 C CA . ALA A 1 84 ? 7.283 -5.054 -7.861 1.00 88.75 84 ALA A CA 1
ATOM 693 C C . ALA A 1 84 ? 6.076 -5.725 -8.535 1.00 88.75 84 ALA A C 1
ATOM 695 O O . ALA A 1 84 ? 5.188 -6.218 -7.845 1.00 88.75 84 ALA A O 1
ATOM 696 N N . GLY A 1 85 ? 6.076 -5.802 -9.871 1.00 87.44 85 GLY A N 1
ATOM 697 C CA . GLY A 1 85 ? 5.048 -6.484 -10.658 1.00 87.44 85 GLY A CA 1
ATOM 698 C C . GLY A 1 85 ? 4.934 -7.986 -10.376 1.00 87.44 85 GLY A C 1
ATOM 699 O O . GLY A 1 85 ? 3.841 -8.535 -10.499 1.00 87.44 85 GLY A O 1
ATOM 700 N N . LYS A 1 86 ? 6.030 -8.641 -9.958 1.00 88.81 86 LYS A N 1
ATOM 701 C CA . LYS A 1 86 ? 6.032 -10.061 -9.554 1.00 88.81 86 LYS A CA 1
ATOM 702 C C . LYS A 1 86 ? 5.366 -10.286 -8.197 1.00 88.81 86 LYS A C 1
ATOM 704 O O . LYS A 1 86 ? 4.817 -11.357 -7.968 1.00 88.81 86 LYS A O 1
ATOM 709 N N . VAL A 1 87 ? 5.416 -9.288 -7.314 1.00 86.81 87 VAL A N 1
ATOM 710 C CA . VAL A 1 87 ? 4.775 -9.338 -5.992 1.00 86.81 87 VAL A CA 1
ATOM 711 C C . VAL A 1 87 ? 3.301 -8.966 -6.108 1.00 86.81 87 VAL A C 1
ATOM 713 O O . VAL A 1 87 ? 2.422 -9.662 -5.613 1.00 86.81 87 VAL A O 1
ATOM 716 N N . ASN A 1 88 ? 3.013 -7.862 -6.794 1.00 84.75 88 ASN A N 1
ATOM 717 C CA . ASN A 1 88 ? 1.660 -7.388 -7.013 1.00 84.75 88 ASN A CA 1
ATOM 718 C C . ASN A 1 88 ? 1.555 -6.805 -8.417 1.00 84.75 88 ASN A C 1
ATOM 720 O O . ASN A 1 88 ? 2.309 -5.906 -8.772 1.00 84.75 88 ASN A O 1
ATOM 724 N N . TRP A 1 89 ? 0.576 -7.260 -9.200 1.00 81.31 89 TRP A N 1
ATOM 725 C CA . TRP A 1 89 ? 0.401 -6.821 -10.589 1.00 81.31 89 TRP A CA 1
ATOM 726 C C . TRP A 1 89 ? 0.182 -5.299 -10.707 1.00 81.31 89 TRP A C 1
ATOM 728 O O . TRP A 1 89 ? 0.428 -4.693 -11.748 1.00 81.31 89 TRP A O 1
ATOM 738 N N . ARG A 1 90 ? -0.276 -4.630 -9.645 1.00 83.38 90 ARG A N 1
ATOM 739 C CA . ARG A 1 90 ? -0.530 -3.187 -9.658 1.00 83.38 90 ARG A CA 1
ATOM 740 C C . ARG A 1 90 ? 0.131 -2.491 -8.459 1.00 83.38 90 ARG A C 1
ATOM 742 O O . ARG A 1 90 ? -0.567 -1.920 -7.617 1.00 83.38 90 ARG A O 1
ATOM 749 N N . PRO A 1 91 ? 1.476 -2.433 -8.412 1.00 85.50 91 PRO A N 1
ATOM 750 C CA . PRO A 1 91 ? 2.213 -1.900 -7.261 1.00 85.50 91 PRO A CA 1
ATOM 751 C C . PRO A 1 91 ? 2.026 -0.383 -7.092 1.00 85.50 91 PRO A C 1
ATOM 753 O O . PRO A 1 91 ? 2.194 0.170 -6.009 1.00 85.50 91 PRO A O 1
ATOM 756 N N . ILE A 1 92 ? 1.595 0.303 -8.151 1.00 84.75 92 ILE A N 1
ATOM 757 C CA . ILE A 1 92 ? 1.394 1.753 -8.180 1.00 84.75 92 ILE A CA 1
ATOM 758 C C . ILE A 1 92 ? 0.313 2.259 -7.208 1.00 84.75 92 ILE A C 1
ATOM 760 O O . ILE A 1 92 ? 0.428 3.366 -6.679 1.00 84.75 92 ILE A O 1
ATOM 764 N N . TYR A 1 93 ? -0.717 1.453 -6.931 1.00 86.06 93 TYR A N 1
ATOM 765 C CA . TYR A 1 93 ? -1.756 1.799 -5.952 1.00 86.06 93 TYR A CA 1
ATOM 766 C C . TYR A 1 93 ? -1.236 1.677 -4.527 1.00 86.06 93 TYR A C 1
ATOM 768 O O . TYR A 1 93 ? -1.516 2.529 -3.686 1.00 86.06 93 TYR A O 1
ATOM 776 N N . PHE A 1 94 ? -0.409 0.661 -4.285 1.00 82.69 94 PHE A N 1
ATOM 777 C CA . PHE A 1 94 ? 0.268 0.493 -3.013 1.00 82.69 94 PHE A CA 1
ATOM 778 C C . PHE A 1 94 ? 1.232 1.650 -2.725 1.00 82.69 94 PHE A C 1
ATOM 780 O O . PHE A 1 94 ? 1.183 2.242 -1.651 1.00 82.69 94 PHE A O 1
ATOM 787 N N . TRP A 1 95 ? 2.045 2.048 -3.704 1.00 87.00 95 TRP A N 1
ATOM 788 C CA . TRP A 1 95 ? 2.940 3.198 -3.554 1.00 87.00 95 TRP A CA 1
ATOM 789 C C . TRP A 1 95 ? 2.187 4.511 -3.324 1.00 87.00 95 TRP A C 1
ATOM 791 O O . TRP A 1 95 ? 2.629 5.345 -2.537 1.00 87.00 95 TRP A O 1
ATOM 801 N N . GLY A 1 96 ? 1.023 4.682 -3.960 1.00 86.44 96 GLY A N 1
ATOM 802 C CA . GLY A 1 96 ? 0.114 5.779 -3.634 1.00 86.44 96 GLY A CA 1
ATOM 803 C C . GLY A 1 96 ? -0.307 5.748 -2.165 1.00 86.44 96 GLY A C 1
ATOM 804 O O . GLY A 1 96 ? -0.261 6.771 -1.490 1.00 86.44 96 GLY A O 1
ATOM 805 N N . LEU A 1 97 ? -0.672 4.575 -1.649 1.00 85.56 97 LEU A N 1
ATOM 806 C CA . LEU A 1 97 ? -1.118 4.429 -0.269 1.00 85.56 97 LEU A CA 1
ATOM 807 C C . LEU A 1 97 ? -0.003 4.709 0.748 1.00 85.56 97 LEU A C 1
ATOM 809 O O . LEU A 1 97 ? -0.251 5.453 1.692 1.00 85.56 97 LEU A O 1
ATOM 813 N N . ILE A 1 98 ? 1.217 4.196 0.539 1.00 83.94 98 ILE A N 1
ATOM 814 C CA . ILE A 1 98 ? 2.376 4.533 1.390 1.00 83.94 98 ILE A CA 1
ATOM 815 C C . ILE A 1 98 ? 2.580 6.049 1.430 1.00 83.94 98 ILE A C 1
ATOM 817 O O . ILE A 1 98 ? 2.790 6.629 2.498 1.00 83.94 98 ILE A O 1
ATOM 821 N N . PHE A 1 99 ? 2.493 6.704 0.270 1.00 83.19 99 PHE A N 1
ATOM 822 C CA . PHE A 1 99 ? 2.664 8.145 0.196 1.00 83.19 99 PHE A CA 1
ATOM 823 C C . PHE A 1 99 ? 1.633 8.889 1.059 1.00 83.19 99 PHE A C 1
ATOM 825 O O . PHE A 1 99 ? 2.016 9.715 1.887 1.00 83.19 99 PHE A O 1
ATOM 832 N N . TRP A 1 100 ? 0.341 8.573 0.917 1.00 81.81 100 TRP A N 1
ATOM 833 C CA . TRP A 1 100 ? -0.723 9.245 1.675 1.00 81.81 100 TRP A CA 1
ATOM 834 C C . TRP A 1 100 ? -0.695 8.934 3.170 1.00 81.81 100 TRP A C 1
ATOM 836 O O . TRP A 1 100 ? -0.913 9.833 3.981 1.00 81.81 100 TRP A O 1
ATOM 846 N N . ALA A 1 101 ? -0.437 7.680 3.529 1.00 80.81 101 ALA A N 1
ATOM 847 C CA . ALA A 1 101 ? -0.539 7.212 4.902 1.00 80.81 101 ALA A CA 1
ATOM 848 C C . ALA A 1 101 ? 0.689 7.554 5.754 1.00 80.81 101 ALA A C 1
ATOM 850 O O . ALA A 1 101 ? 0.542 7.836 6.943 1.00 80.81 101 ALA A O 1
ATOM 851 N N . TYR A 1 102 ? 1.882 7.545 5.151 1.00 74.94 102 TYR A N 1
ATOM 852 C CA . TYR A 1 102 ? 3.148 7.610 5.880 1.00 74.94 102 TYR A CA 1
ATOM 853 C C . TYR A 1 102 ? 4.012 8.807 5.465 1.00 74.94 102 TYR A C 1
ATOM 855 O O . TYR A 1 102 ? 4.394 9.626 6.303 1.00 74.94 102 TYR A O 1
ATOM 863 N N . VAL A 1 103 ? 4.275 8.981 4.166 1.00 69.81 103 VAL A N 1
ATOM 864 C CA . VAL A 1 103 ? 5.189 10.040 3.693 1.00 69.81 103 VAL A CA 1
ATOM 865 C C . VAL A 1 103 ? 4.591 11.434 3.870 1.00 69.81 103 VAL A C 1
ATOM 867 O O . VAL A 1 103 ? 5.280 12.328 4.356 1.00 69.81 103 VAL A O 1
ATOM 870 N N . ARG A 1 104 ? 3.299 11.618 3.568 1.00 67.38 104 ARG A N 1
ATOM 871 C CA . ARG A 1 104 ? 2.605 12.902 3.758 1.00 67.38 104 ARG A CA 1
ATOM 872 C C . ARG A 1 104 ? 2.594 13.350 5.222 1.00 67.38 104 ARG A C 1
ATOM 874 O O . ARG A 1 104 ? 2.660 14.547 5.479 1.00 67.38 104 ARG A O 1
ATOM 881 N N . LYS A 1 105 ? 2.527 12.408 6.171 1.00 65.19 105 LYS A N 1
ATOM 882 C CA . LYS A 1 105 ? 2.571 12.703 7.612 1.00 65.19 105 LYS A CA 1
ATOM 883 C C . LYS A 1 105 ? 3.975 13.055 8.101 1.00 65.19 105 LYS A C 1
ATOM 885 O O . LYS A 1 105 ? 4.108 13.948 8.926 1.00 65.19 105 LYS A O 1
ATOM 890 N N . ARG A 1 106 ? 5.011 12.366 7.607 1.00 65.31 106 ARG A N 1
ATOM 891 C CA . ARG A 1 106 ? 6.402 12.566 8.058 1.00 65.31 106 ARG A CA 1
ATOM 892 C C . ARG A 1 106 ? 7.149 13.699 7.349 1.00 65.31 106 ARG A C 1
ATOM 894 O O . ARG A 1 106 ? 8.161 14.150 7.870 1.00 65.31 106 ARG A O 1
ATOM 901 N N . LYS A 1 107 ? 6.686 14.160 6.183 1.00 55.50 107 LYS A N 1
ATOM 902 C CA . LYS A 1 107 ? 7.296 15.274 5.433 1.00 55.50 107 LYS A CA 1
ATOM 903 C C . LYS A 1 107 ? 6.257 16.336 5.047 1.00 55.50 107 LYS A C 1
ATOM 905 O O . LYS A 1 107 ? 5.871 16.404 3.878 1.00 55.50 107 LYS A O 1
ATOM 910 N N . PRO A 1 108 ? 5.808 17.187 5.988 1.00 51.78 108 PRO A N 1
ATOM 911 C CA . PRO A 1 108 ? 4.991 18.355 5.651 1.00 51.78 108 PRO A CA 1
ATOM 912 C C . PRO A 1 108 ? 5.729 19.343 4.725 1.00 51.78 108 PRO A C 1
ATOM 914 O O . PRO A 1 108 ? 5.089 20.007 3.920 1.00 51.78 108 PRO A O 1
ATOM 917 N N . GLU A 1 109 ? 7.064 19.370 4.745 1.00 45.81 109 GLU A N 1
ATOM 918 C CA . GLU A 1 109 ? 7.901 20.268 3.927 1.00 45.81 109 GLU A CA 1
ATOM 919 C C . GLU A 1 109 ? 7.876 19.963 2.416 1.00 45.81 109 GLU A C 1
ATOM 921 O O . GLU A 1 109 ? 8.081 20.859 1.602 1.00 45.81 109 GLU A O 1
ATOM 926 N N . MET A 1 110 ? 7.534 18.733 2.002 1.00 46.03 110 MET A N 1
ATOM 927 C CA . MET A 1 110 ? 7.309 18.411 0.580 1.00 46.03 110 MET A CA 1
ATOM 928 C C . MET A 1 110 ? 5.994 18.998 0.025 1.00 46.03 110 MET A C 1
ATOM 930 O O . MET A 1 110 ? 5.719 18.832 -1.160 1.00 46.03 110 MET A O 1
ATOM 934 N N . GLN A 1 111 ? 5.181 19.676 0.850 1.00 48.22 111 GLN A N 1
ATOM 935 C CA . GLN A 1 111 ? 3.982 20.406 0.411 1.00 48.22 111 GLN A CA 1
ATOM 936 C C . GLN A 1 111 ? 4.279 21.841 -0.061 1.00 48.22 111 GLN A C 1
ATOM 938 O O . GLN A 1 111 ? 3.387 22.482 -0.606 1.00 48.22 111 GLN A O 1
ATOM 943 N N . ALA A 1 112 ? 5.507 22.352 0.102 1.00 40.09 112 ALA A N 1
ATOM 944 C CA . ALA A 1 112 ? 5.852 23.718 -0.310 1.00 40.09 112 ALA A CA 1
ATOM 945 C C . ALA A 1 112 ? 6.053 23.892 -1.832 1.00 40.09 112 ALA A C 1
ATOM 947 O O . ALA A 1 112 ? 6.265 25.010 -2.293 1.00 40.09 112 ALA A O 1
ATOM 948 N N . ALA A 1 113 ? 5.954 22.821 -2.627 1.00 41.25 113 ALA A N 1
ATOM 949 C CA . ALA A 1 113 ? 5.940 22.908 -4.083 1.00 41.25 113 ALA A CA 1
ATOM 950 C C . ALA A 1 113 ? 4.539 22.576 -4.622 1.00 41.25 113 ALA A C 1
ATOM 952 O O . ALA A 1 113 ? 4.146 21.412 -4.707 1.00 41.25 113 ALA A O 1
ATOM 953 N N . SER A 1 114 ? 3.844 23.651 -5.000 1.00 35.22 114 SER A N 1
ATOM 954 C CA . SER A 1 114 ? 2.617 23.734 -5.804 1.00 35.22 114 SER A CA 1
ATOM 955 C C . SER A 1 114 ? 1.267 23.582 -5.083 1.00 35.22 114 SER A C 1
ATOM 957 O O . SER A 1 114 ? 0.599 22.552 -5.206 1.00 35.22 114 SER A O 1
ATOM 959 N N . PRO A 1 115 ? 0.762 24.663 -4.459 1.00 34.41 115 PRO A N 1
ATOM 960 C CA . PRO A 1 115 ? -0.583 25.127 -4.776 1.00 34.41 115 PRO A CA 1
ATOM 961 C C . PRO A 1 115 ? -0.614 25.734 -6.194 1.00 34.41 115 PRO A C 1
ATOM 963 O O . PRO A 1 115 ? 0.426 26.122 -6.725 1.00 34.41 115 PRO A O 1
ATOM 966 N N . CYS A 1 116 ? -1.799 25.724 -6.803 1.00 35.25 116 CYS A N 1
ATOM 967 C CA . CYS A 1 116 ? -2.109 26.259 -8.130 1.00 35.25 116 CYS A CA 1
ATOM 968 C C . CYS A 1 116 ? -1.506 27.637 -8.432 1.00 35.25 116 CYS A C 1
ATOM 970 O O . CYS A 1 116 ? -1.430 28.461 -7.494 1.00 35.25 116 CYS A O 1
#